Protein AF-A0A9X1Z3L8-F1 (afdb_monomer_lite)

Radius of gyration: 17.16 Å; chains: 1; bounding box: 25×33×50 Å

Organism: NCBI:txid640633

Sequence (88 aa):
MNLEIIPNLRDKGWQCHSFTDPVKEGEYITVKASKGDREIKISLLYTCATGNDIYKELDKSCDFILYQGAYYTPRELCVWRDGKCPPT

Structure (mmCIF, N/CA/C/O backbone):
data_AF-A0A9X1Z3L8-F1
#
_entry.id   AF-A0A9X1Z3L8-F1
#
loop_
_atom_site.group_PDB
_atom_site.id
_atom_site.type_symbol
_atom_site.label_atom_id
_atom_site.label_alt_id
_atom_site.label_comp_id
_atom_site.label_asym_id
_atom_site.label_entity_id
_atom_site.label_seq_id
_atom_site.pdbx_PDB_ins_code
_atom_site.Cartn_x
_atom_site.Cartn_y
_atom_site.Cartn_z
_atom_site.occupancy
_atom_site.B_iso_or_equiv
_atom_site.auth_seq_id
_atom_site.auth_comp_id
_atom_site.auth_asym_id
_atom_site.auth_atom_id
_atom_site.pdbx_PDB_model_num
ATOM 1 N N . MET A 1 1 ? 8.523 8.560 -0.660 1.00 44.53 1 MET A N 1
ATOM 2 C CA . MET A 1 1 ? 7.842 8.683 0.648 1.00 44.53 1 MET A CA 1
ATOM 3 C C . MET A 1 1 ? 6.478 9.292 0.376 1.00 44.53 1 MET A C 1
ATOM 5 O O . MET A 1 1 ? 6.429 10.388 -0.163 1.00 44.53 1 MET A O 1
ATOM 9 N N . ASN A 1 2 ? 5.393 8.551 0.606 1.00 57.88 2 ASN A N 1
ATOM 10 C CA . ASN A 1 2 ? 4.048 9.031 0.303 1.00 57.88 2 ASN A CA 1
ATOM 11 C C . ASN A 1 2 ? 3.627 10.115 1.313 1.00 57.88 2 ASN A C 1
ATOM 13 O O . ASN A 1 2 ? 3.417 9.810 2.485 1.00 57.88 2 ASN A O 1
ATOM 17 N N . LEU A 1 3 ? 3.540 11.368 0.861 1.00 62.66 3 LEU A N 1
ATOM 18 C CA . LEU A 1 3 ? 3.318 12.527 1.734 1.00 62.66 3 LEU A CA 1
ATOM 19 C C . LEU A 1 3 ? 1.839 12.841 1.994 1.00 62.66 3 LEU A C 1
ATOM 21 O O . LEU A 1 3 ? 1.557 13.665 2.854 1.00 62.66 3 LEU A O 1
ATOM 25 N N . GL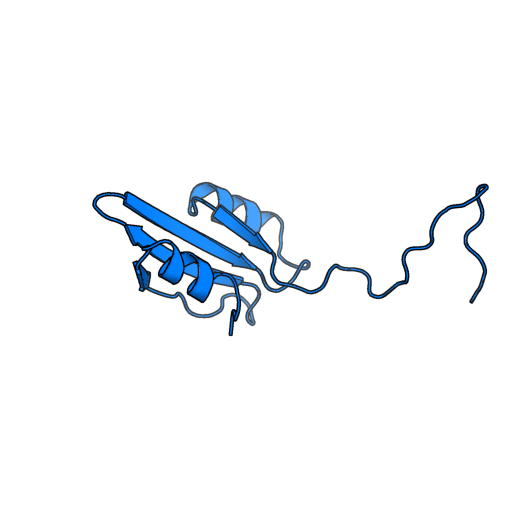U A 1 4 ? 0.899 12.188 1.307 1.00 74.25 4 GLU A N 1
ATOM 26 C CA . GLU A 1 4 ? -0.522 12.563 1.393 1.00 74.25 4 GLU A CA 1
ATOM 27 C C . GLU A 1 4 ? -1.435 11.443 1.896 1.00 74.25 4 GLU A C 1
ATOM 29 O O . GLU A 1 4 ? -2.293 11.692 2.736 1.00 74.25 4 GLU A O 1
ATOM 34 N N . ILE A 1 5 ? -1.269 10.194 1.452 1.00 81.50 5 ILE A N 1
ATOM 35 C CA . ILE A 1 5 ? -2.198 9.107 1.809 1.00 81.50 5 ILE A CA 1
ATOM 36 C C . ILE A 1 5 ? -1.967 8.640 3.245 1.00 81.50 5 ILE A C 1
ATOM 38 O O . ILE A 1 5 ? -2.924 8.527 4.009 1.00 81.50 5 ILE A O 1
ATOM 42 N N . ILE A 1 6 ? -0.713 8.405 3.643 1.00 83.00 6 ILE A N 1
ATOM 43 C CA . ILE A 1 6 ? -0.402 7.942 5.005 1.00 83.00 6 ILE A CA 1
ATOM 44 C C . ILE A 1 6 ? -0.808 8.977 6.069 1.00 83.00 6 ILE A C 1
ATOM 46 O O . ILE A 1 6 ? -1.458 8.579 7.042 1.00 83.00 6 ILE A O 1
ATOM 50 N N . PRO A 1 7 ? -0.514 10.285 5.911 1.00 86.75 7 PRO A N 1
ATOM 51 C CA . PRO A 1 7 ? -1.013 11.295 6.843 1.00 86.75 7 PRO A CA 1
ATOM 52 C C . PRO A 1 7 ? -2.541 11.380 6.867 1.00 86.75 7 PRO A C 1
ATOM 54 O O . PRO A 1 7 ? -3.117 11.337 7.948 1.00 86.75 7 PRO A O 1
ATOM 57 N N . ASN A 1 8 ? -3.215 11.370 5.710 1.00 86.12 8 ASN A N 1
ATOM 58 C CA . ASN A 1 8 ? -4.682 11.412 5.668 1.00 86.12 8 ASN A CA 1
ATOM 59 C C . ASN A 1 8 ? -5.335 10.205 6.358 1.00 86.12 8 ASN A C 1
ATOM 61 O O . ASN A 1 8 ? -6.336 10.356 7.060 1.00 86.12 8 ASN A O 1
ATOM 65 N N . LEU A 1 9 ? -4.777 9.002 6.188 1.00 86.50 9 LEU A N 1
ATOM 66 C CA . LEU A 1 9 ? -5.235 7.813 6.908 1.00 86.50 9 LEU A CA 1
ATOM 67 C C . LEU A 1 9 ? -5.106 8.023 8.420 1.00 86.50 9 LEU A C 1
ATOM 69 O O . LEU A 1 9 ? -6.078 7.818 9.154 1.00 86.50 9 LEU A O 1
ATOM 73 N N . ARG A 1 10 ? -3.943 8.504 8.870 1.00 87.38 10 ARG A N 1
ATOM 74 C CA . ARG A 1 10 ? -3.680 8.798 10.282 1.00 87.38 10 ARG A CA 1
ATOM 75 C C . ARG A 1 10 ? -4.640 9.848 10.845 1.00 87.38 10 ARG A C 1
ATOM 77 O O . ARG A 1 10 ? -5.227 9.607 11.897 1.00 87.38 10 ARG A O 1
ATOM 84 N N . ASP A 1 11 ? -4.880 10.939 10.125 1.00 90.50 11 ASP A N 1
ATOM 85 C CA . ASP A 1 11 ? -5.791 12.019 10.532 1.00 90.50 11 ASP A CA 1
ATOM 86 C C . ASP A 1 11 ? -7.250 11.552 10.621 1.00 90.50 11 ASP A C 1
ATOM 88 O O . ASP A 1 11 ? -8.039 12.053 11.424 1.00 90.50 11 ASP A O 1
ATOM 92 N N . LYS A 1 12 ? -7.627 10.540 9.832 1.00 90.38 12 LYS A N 1
ATOM 93 C CA . LYS A 1 12 ? -8.939 9.880 9.914 1.00 90.38 12 LYS A CA 1
ATOM 94 C C . LYS A 1 12 ? -8.989 8.751 10.950 1.00 90.38 12 LYS A C 1
ATOM 96 O O . LYS A 1 12 ? -10.003 8.045 11.033 1.00 90.38 12 LYS A O 1
ATOM 101 N N . GLY A 1 13 ? -7.946 8.596 11.765 1.00 90.38 13 GLY A N 1
ATOM 102 C CA . GLY A 1 13 ? -7.875 7.642 12.870 1.00 90.38 13 GLY A CA 1
ATOM 103 C C . GLY A 1 13 ? -7.502 6.220 12.455 1.00 90.38 13 GLY A C 1
ATOM 104 O O . GLY A 1 13 ? -7.803 5.288 13.197 1.00 90.38 13 GLY A O 1
ATOM 105 N N . TRP A 1 14 ? -6.902 6.034 11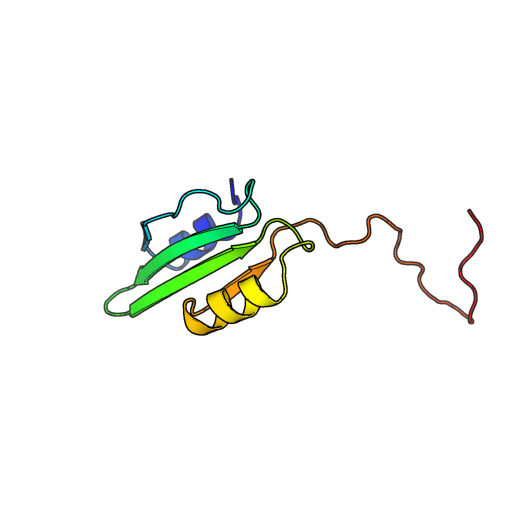.278 1.00 92.44 14 TRP A N 1
ATOM 106 C CA . TRP A 1 14 ? -6.314 4.757 10.881 1.00 92.44 14 TRP A CA 1
ATOM 107 C C . TRP A 1 14 ? -4.863 4.668 11.344 1.00 92.44 14 TRP A C 1
ATOM 109 O O . TRP A 1 14 ? -4.053 5.564 11.108 1.00 92.44 14 TRP A O 1
ATOM 119 N N . GLN A 1 15 ? -4.506 3.551 11.960 1.00 90.75 15 GLN A N 1
ATOM 120 C CA . GLN A 1 15 ? -3.136 3.256 12.347 1.00 90.75 15 GLN A CA 1
ATOM 121 C C . GLN A 1 15 ? -2.473 2.467 11.227 1.00 90.75 15 GLN A C 1
ATOM 123 O O . GLN A 1 15 ? -2.765 1.294 11.038 1.00 90.75 15 GLN A O 1
ATOM 128 N N . CYS A 1 16 ? -1.597 3.117 10.462 1.00 89.31 16 CYS A N 1
ATOM 129 C CA . CYS A 1 16 ? -0.813 2.437 9.434 1.00 89.31 16 CYS A CA 1
ATOM 130 C C . CYS A 1 16 ? 0.306 1.616 10.092 1.00 89.31 16 CYS A C 1
ATOM 132 O O . CYS A 1 16 ? 1.111 2.164 10.847 1.00 89.31 16 CYS A O 1
ATOM 134 N N . HIS A 1 17 ? 0.376 0.328 9.778 1.00 85.12 17 HIS A N 1
ATOM 135 C CA . HIS A 1 17 ? 1.393 -0.609 10.244 1.00 85.12 17 HIS A CA 1
ATOM 136 C C . HIS A 1 17 ? 1.786 -1.567 9.114 1.00 85.12 17 HIS A C 1
ATOM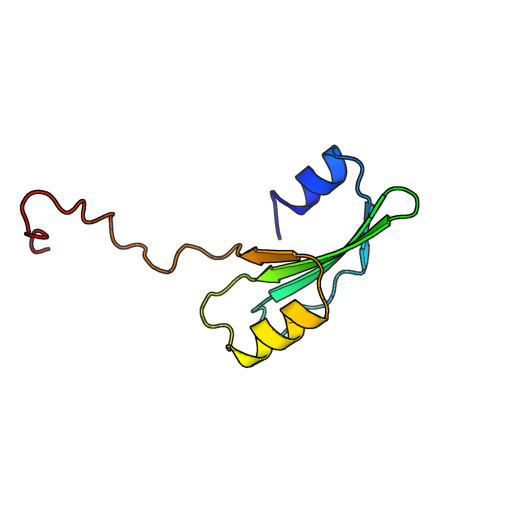 138 O O . HIS A 1 17 ? 1.087 -1.692 8.116 1.00 85.12 17 HIS A O 1
ATOM 144 N N . SER A 1 18 ? 2.915 -2.261 9.267 1.00 83.56 18 SER A N 1
ATOM 145 C CA . SER A 1 18 ? 3.368 -3.283 8.310 1.00 83.56 18 SER A CA 1
ATOM 146 C C . SER A 1 18 ? 3.480 -2.759 6.869 1.00 83.56 18 SER A C 1
ATOM 148 O O . SER A 1 18 ? 2.604 -2.964 6.029 1.00 83.56 18 SER A O 1
ATOM 150 N N . PHE A 1 19 ? 4.594 -2.089 6.594 1.00 87.12 19 PHE A N 1
ATOM 151 C CA . PHE A 1 19 ? 4.967 -1.631 5.259 1.00 87.12 19 PHE A CA 1
ATOM 152 C C . PHE A 1 19 ? 5.802 -2.722 4.595 1.00 87.12 19 PHE A C 1
ATOM 154 O O . PHE A 1 19 ? 6.755 -3.206 5.205 1.00 87.12 19 PHE A O 1
ATOM 161 N N . THR A 1 20 ? 5.450 -3.127 3.377 1.00 83.62 20 THR A N 1
ATOM 162 C CA . THR A 1 20 ? 6.319 -4.024 2.607 1.00 83.62 20 THR A CA 1
ATOM 163 C C . THR A 1 20 ? 7.439 -3.243 1.949 1.00 83.62 20 THR A C 1
ATOM 165 O O . THR A 1 20 ? 7.249 -2.088 1.555 1.00 83.62 20 THR A O 1
ATOM 168 N N . ASP A 1 21 ? 8.576 -3.909 1.770 1.00 78.94 21 ASP A N 1
ATOM 169 C CA . ASP A 1 21 ? 9.647 -3.381 0.941 1.00 78.94 21 ASP A CA 1
ATOM 170 C C . ASP A 1 21 ? 9.147 -3.098 -0.486 1.00 78.94 21 ASP A C 1
ATOM 172 O O . ASP A 1 21 ? 8.192 -3.737 -0.954 1.00 78.94 21 ASP A O 1
ATOM 176 N N . PRO A 1 22 ? 9.769 -2.133 -1.182 1.00 75.44 22 PRO A N 1
ATOM 177 C CA . PRO A 1 22 ? 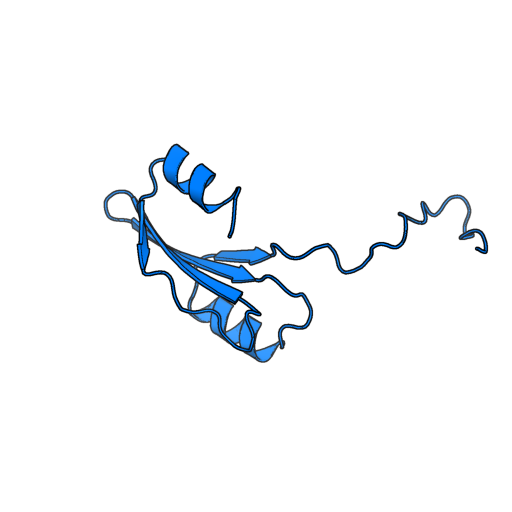9.446 -1.850 -2.569 1.00 75.44 22 P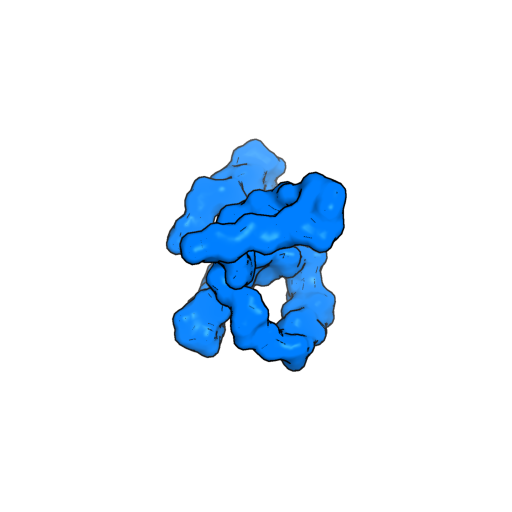RO A CA 1
ATOM 178 C C . PRO A 1 22 ? 9.668 -3.092 -3.440 1.00 75.44 22 PRO A C 1
ATOM 180 O O . PRO A 1 22 ? 10.751 -3.678 -3.453 1.00 75.44 22 PRO A O 1
ATOM 183 N N . VAL A 1 23 ? 8.635 -3.496 -4.177 1.00 75.25 23 VAL A N 1
ATOM 184 C CA . VAL A 1 23 ? 8.678 -4.668 -5.066 1.00 75.25 23 VAL A CA 1
ATOM 185 C C . VAL A 1 23 ? 9.085 -4.227 -6.474 1.00 75.25 23 VAL A C 1
ATOM 187 O O . VAL A 1 23 ? 8.683 -3.148 -6.900 1.00 75.25 23 VAL A O 1
ATOM 190 N N . LYS A 1 24 ? 9.876 -5.054 -7.184 1.00 64.88 24 LYS A N 1
ATOM 191 C CA . LYS A 1 24 ? 10.326 -4.837 -8.580 1.00 64.88 24 LYS A CA 1
ATOM 192 C C . LYS A 1 24 ? 10.815 -3.398 -8.825 1.00 64.88 24 LYS A C 1
ATOM 194 O O . LYS A 1 24 ? 10.115 -2.593 -9.412 1.00 64.88 24 LYS A O 1
ATOM 199 N N . GLU A 1 25 ? 11.988 -3.048 -8.298 1.00 67.94 25 GLU A N 1
ATOM 200 C CA . GLU A 1 25 ? 12.596 -1.703 -8.445 1.00 67.94 25 GLU A CA 1
ATOM 201 C C . GLU A 1 25 ? 11.766 -0.527 -7.882 1.00 67.94 25 GLU A C 1
ATOM 203 O O . GLU A 1 25 ? 12.064 0.636 -8.140 1.00 67.94 25 GLU A O 1
ATOM 208 N N . GLY A 1 26 ? 10.752 -0.809 -7.059 1.00 67.88 26 GLY A N 1
ATOM 209 C CA . GLY A 1 26 ? 9.900 0.212 -6.453 1.00 67.88 26 GLY A CA 1
ATOM 210 C C . GLY A 1 26 ? 8.623 0.518 -7.225 1.00 67.88 26 GLY A C 1
ATOM 211 O O . GLY A 1 26 ? 8.058 1.598 -7.058 1.00 67.88 26 GLY A O 1
ATOM 212 N N . GLU A 1 27 ? 8.131 -0.441 -8.014 1.00 78.44 27 GLU A N 1
ATOM 213 C CA . GLU A 1 27 ? 6.840 -0.343 -8.696 1.00 78.44 27 GLU A CA 1
ATOM 214 C C . GLU A 1 27 ? 5.690 -0.039 -7.727 1.00 78.44 27 GLU A C 1
ATOM 216 O O . GLU A 1 27 ? 4.825 0.787 -8.028 1.00 78.44 27 GLU A O 1
ATOM 221 N N . TYR A 1 28 ? 5.685 -0.681 -6.555 1.00 83.62 28 TYR A N 1
ATOM 222 C CA . TYR A 1 28 ? 4.698 -0.435 -5.508 1.00 83.62 28 TYR A CA 1
ATOM 223 C C . TYR A 1 28 ? 5.191 -0.839 -4.115 1.00 83.62 28 TYR A C 1
ATOM 225 O O . TYR A 1 28 ? 6.131 -1.623 -3.960 1.00 83.62 28 TYR A O 1
ATOM 233 N N . ILE A 1 29 ? 4.505 -0.319 -3.095 1.00 87.88 29 ILE A N 1
ATOM 234 C CA . ILE A 1 29 ? 4.543 -0.837 -1.720 1.00 87.88 29 ILE A CA 1
ATOM 235 C C . ILE A 1 29 ? 3.133 -1.219 -1.285 1.00 87.88 29 ILE A C 1
ATOM 237 O O . ILE A 1 29 ? 2.155 -0.697 -1.814 1.00 87.88 29 ILE A O 1
ATOM 241 N N . THR A 1 30 ? 3.011 -2.077 -0.278 1.00 89.69 30 THR A N 1
ATOM 242 C CA . THR A 1 30 ? 1.734 -2.319 0.396 1.00 89.69 30 THR A CA 1
ATOM 243 C C . THR A 1 30 ? 1.814 -1.894 1.852 1.00 89.69 30 THR A C 1
ATOM 245 O O . THR A 1 30 ? 2.864 -1.987 2.491 1.00 89.69 30 THR A O 1
ATOM 248 N N . VAL A 1 31 ? 0.697 -1.391 2.359 1.00 91.25 31 VAL A N 1
ATOM 249 C CA . VAL A 1 31 ? 0.546 -0.885 3.721 1.00 91.25 31 VAL A CA 1
ATOM 250 C C . VAL A 1 31 ? -0.704 -1.495 4.313 1.00 91.25 31 VAL A C 1
ATOM 252 O O . VAL A 1 31 ? -1.755 -1.490 3.673 1.00 91.25 31 VAL A O 1
ATOM 255 N N . LYS A 1 32 ? -0.607 -1.996 5.542 1.00 92.75 32 LYS A N 1
ATOM 256 C CA . LYS A 1 32 ? -1.792 -2.329 6.325 1.00 92.75 32 LYS A CA 1
ATOM 257 C C . LYS A 1 32 ? -2.182 -1.148 7.199 1.00 92.75 32 LYS A C 1
ATOM 259 O O . LYS A 1 32 ? -1.333 -0.403 7.684 1.00 92.75 32 LYS A O 1
ATOM 264 N N . ALA A 1 33 ? -3.471 -0.947 7.393 1.00 93.12 33 ALA A N 1
ATOM 265 C CA . ALA A 1 33 ? -3.966 0.050 8.317 1.00 93.12 33 ALA A CA 1
ATOM 266 C C . ALA A 1 33 ? -5.136 -0.506 9.116 1.00 93.12 33 ALA A C 1
ATOM 268 O O . ALA A 1 33 ? -6.015 -1.158 8.560 1.00 93.12 33 ALA A O 1
ATOM 269 N N . SER A 1 34 ? -5.166 -0.223 10.413 1.00 94.44 34 SER A N 1
ATOM 270 C CA . SER A 1 34 ? -6.214 -0.700 11.312 1.00 94.44 34 SER A CA 1
ATOM 271 C C . SER A 1 34 ? -6.968 0.443 11.983 1.00 94.44 34 SER A C 1
ATOM 273 O O . SER A 1 34 ? -6.428 1.525 12.227 1.00 94.44 34 SER A O 1
ATOM 275 N N . LYS A 1 35 ? -8.254 0.218 12.255 1.00 94.12 35 LYS A N 1
ATOM 276 C CA . LYS A 1 35 ? -9.126 1.139 12.988 1.00 94.12 35 LYS A CA 1
ATOM 277 C C . LYS A 1 35 ? -10.208 0.349 13.724 1.00 94.12 35 LYS A C 1
ATOM 279 O O . LYS A 1 35 ? -11.173 -0.110 13.111 1.00 94.12 35 LYS A O 1
ATOM 284 N N . GLY A 1 36 ? -10.057 0.217 15.043 1.00 90.81 36 GLY A N 1
ATOM 285 C CA . GLY A 1 36 ? -10.879 -0.705 15.835 1.00 90.81 36 GLY A CA 1
ATOM 286 C C . GLY A 1 36 ? -10.661 -2.141 15.355 1.00 90.81 36 GLY A C 1
ATOM 287 O O . GLY A 1 36 ? -9.521 -2.538 15.141 1.00 90.81 36 GLY A O 1
ATOM 288 N N . ASP A 1 37 ? -11.746 -2.867 15.093 1.00 91.50 37 ASP A N 1
ATOM 289 C CA . ASP A 1 37 ? -11.699 -4.263 14.623 1.00 91.50 37 ASP A CA 1
ATOM 290 C C . ASP A 1 37 ? -11.539 -4.404 13.098 1.00 91.50 37 ASP A C 1
ATOM 292 O O . ASP A 1 37 ? -11.660 -5.497 12.547 1.00 91.50 37 ASP A O 1
ATOM 296 N N . ARG A 1 38 ? -11.320 -3.294 12.383 1.00 92.31 38 ARG A N 1
ATOM 297 C CA . ARG A 1 38 ? -11.133 -3.296 10.927 1.00 92.31 38 ARG A CA 1
ATOM 298 C C . ARG A 1 38 ? -9.657 -3.188 10.588 1.00 92.31 38 ARG A C 1
ATOM 300 O O . ARG A 1 38 ? -8.991 -2.272 11.063 1.00 92.31 38 ARG A O 1
ATOM 307 N N . GLU A 1 39 ? -9.190 -4.061 9.706 1.00 93.88 39 GLU A N 1
ATOM 308 C CA . GLU A 1 39 ? -7.899 -3.962 9.024 1.00 93.88 39 GLU A CA 1
ATOM 309 C C . GLU A 1 39 ? -8.163 -3.805 7.524 1.00 93.88 39 GLU A C 1
ATOM 311 O O . GLU A 1 39 ? -9.050 -4.459 6.981 1.00 93.88 39 GLU A O 1
ATOM 316 N N . ILE A 1 40 ? -7.415 -2.917 6.874 1.00 93.38 40 ILE A N 1
ATOM 317 C CA . ILE A 1 40 ? -7.392 -2.758 5.421 1.00 93.38 40 ILE A CA 1
ATOM 318 C C . ILE A 1 40 ? -5.958 -2.887 4.927 1.00 93.38 40 ILE A C 1
ATOM 320 O O . ILE A 1 40 ? -5.014 -2.455 5.594 1.00 93.38 40 ILE A O 1
ATOM 324 N N . LYS A 1 41 ? -5.787 -3.437 3.733 1.00 93.62 41 LYS A N 1
ATOM 325 C CA . LYS A 1 41 ? -4.518 -3.507 3.023 1.00 93.62 41 LYS A CA 1
ATOM 326 C C . LYS A 1 41 ? -4.597 -2.665 1.759 1.00 93.62 41 LYS A C 1
ATOM 328 O O . LYS A 1 41 ? -5.486 -2.824 0.928 1.00 93.62 41 LYS A O 1
ATOM 333 N N . ILE A 1 42 ? -3.640 -1.764 1.617 1.00 91.50 42 ILE A N 1
ATOM 334 C CA . ILE A 1 42 ? -3.605 -0.761 0.563 1.00 91.50 42 ILE A CA 1
ATOM 335 C C . ILE A 1 42 ? -2.323 -0.966 -0.234 1.00 91.50 42 ILE A C 1
ATOM 337 O O . ILE A 1 42 ? -1.232 -0.942 0.336 1.00 91.50 42 ILE A O 1
ATOM 341 N N . SER A 1 43 ? -2.442 -1.139 -1.547 1.00 89.81 43 SER A N 1
ATOM 342 C CA . SER A 1 43 ? -1.304 -1.076 -2.461 1.00 89.81 43 SER A CA 1
ATOM 343 C C . SER A 1 43 ? -1.119 0.347 -2.977 1.00 89.81 43 SER A C 1
ATOM 345 O O . SER A 1 43 ? -2.080 0.982 -3.407 1.00 89.81 43 SER A O 1
ATOM 347 N N . LEU A 1 44 ? 0.111 0.850 -2.927 1.00 87.75 44 LEU A N 1
ATOM 348 C CA . LEU A 1 44 ? 0.513 2.170 -3.400 1.00 87.75 44 LEU A CA 1
ATOM 349 C C . LEU A 1 44 ? 1.472 1.995 -4.580 1.00 87.75 44 LEU A C 1
ATOM 351 O O . LEU A 1 44 ? 2.645 1.684 -4.373 1.00 87.75 44 LEU A O 1
ATOM 355 N N . LEU A 1 45 ? 0.968 2.174 -5.802 1.00 86.38 45 LEU A N 1
ATOM 356 C CA . LEU A 1 45 ? 1.738 2.047 -7.040 1.00 86.38 45 LEU A CA 1
ATOM 357 C C . LEU A 1 45 ? 2.386 3.379 -7.404 1.00 86.38 45 LEU A C 1
ATOM 359 O O . LEU A 1 45 ? 1.722 4.412 -7.400 1.00 86.38 45 LEU A O 1
ATOM 363 N N . TYR A 1 46 ? 3.655 3.350 -7.795 1.00 79.56 46 TYR A N 1
ATOM 364 C CA . TYR A 1 46 ? 4.423 4.536 -8.182 1.00 79.56 46 TYR A CA 1
ATOM 365 C C . TYR A 1 46 ? 4.701 4.617 -9.689 1.00 79.56 46 TYR A C 1
ATOM 367 O O . TYR A 1 46 ? 5.156 5.653 -10.169 1.00 79.56 46 TYR A O 1
ATOM 375 N N . THR A 1 47 ? 4.391 3.566 -10.454 1.00 74.75 47 THR A N 1
ATOM 376 C CA . THR A 1 47 ? 4.568 3.525 -11.913 1.00 74.75 47 THR A CA 1
ATOM 377 C C . THR A 1 47 ? 3.376 2.891 -12.616 1.00 74.75 47 THR A C 1
ATOM 379 O O . THR A 1 47 ? 2.688 2.038 -12.065 1.00 74.75 47 THR A O 1
ATOM 382 N N . CYS A 1 48 ? 3.085 3.370 -13.829 1.00 67.12 48 CYS A N 1
ATOM 383 C CA . CYS A 1 48 ? 2.034 2.834 -14.702 1.00 67.12 48 CYS A CA 1
ATOM 384 C C . CYS A 1 48 ? 2.543 1.699 -15.602 1.00 67.12 48 CYS A C 1
ATOM 386 O O . CYS A 1 48 ? 1.746 1.058 -16.279 1.00 67.12 48 CYS A O 1
ATOM 388 N N . ALA A 1 49 ? 3.854 1.429 -15.587 1.00 66.75 49 ALA A N 1
ATOM 389 C CA . ALA A 1 49 ? 4.467 0.296 -16.278 1.00 66.75 49 ALA A CA 1
ATOM 390 C C . ALA A 1 49 ? 4.337 -1.027 -15.495 1.00 66.75 49 ALA A C 1
ATOM 392 O O . ALA A 1 49 ? 4.997 -2.009 -15.824 1.00 66.75 49 ALA A O 1
ATOM 393 N N . THR A 1 50 ? 3.499 -1.060 -14.458 1.00 73.31 50 THR A N 1
ATOM 394 C CA . THR A 1 50 ? 3.196 -2.271 -13.694 1.00 73.31 50 THR A CA 1
ATOM 395 C C . THR A 1 50 ? 2.422 -3.262 -14.564 1.00 73.31 50 THR A C 1
ATOM 397 O O . THR A 1 50 ? 1.424 -2.920 -15.201 1.00 73.31 50 THR A O 1
ATOM 400 N N . GLY A 1 51 ? 2.886 -4.511 -14.598 1.00 78.25 51 GLY A N 1
ATOM 401 C CA . GLY A 1 51 ? 2.269 -5.578 -15.385 1.00 78.25 51 GLY A CA 1
ATOM 402 C C . GLY A 1 51 ? 0.834 -5.904 -14.947 1.00 78.25 51 GLY A C 1
ATOM 403 O O . GLY A 1 51 ? 0.476 -5.816 -13.772 1.00 78.25 51 GLY A O 1
ATOM 404 N N . ASN A 1 52 ? -0.009 -6.318 -15.898 1.00 82.06 52 ASN A N 1
ATOM 405 C CA . ASN A 1 52 ? -1.405 -6.704 -15.637 1.00 82.06 52 ASN A CA 1
ATOM 406 C C . ASN A 1 52 ? -1.527 -7.902 -14.6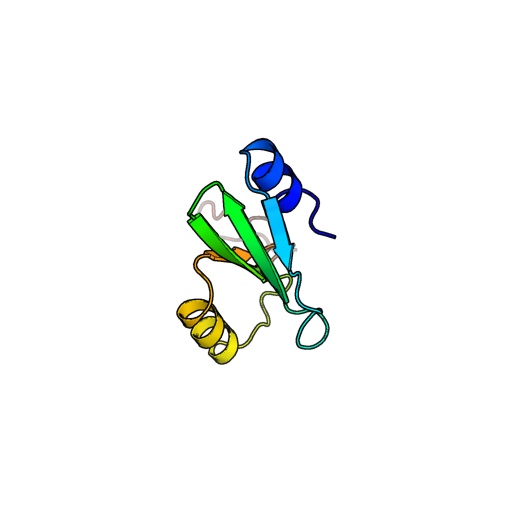71 1.00 82.06 52 ASN A C 1
ATOM 408 O O . ASN A 1 52 ? -2.522 -8.051 -13.966 1.00 82.06 52 ASN A O 1
ATOM 412 N N . ASP A 1 53 ? -0.520 -8.771 -14.646 1.00 83.88 53 ASP A N 1
ATOM 413 C CA . ASP A 1 53 ? -0.380 -9.856 -13.675 1.00 83.88 53 ASP A CA 1
ATOM 414 C C . ASP A 1 53 ? -0.312 -9.320 -12.240 1.00 83.88 53 ASP A C 1
ATOM 416 O O . ASP A 1 53 ? -1.038 -9.799 -11.373 1.00 83.88 53 ASP A O 1
ATOM 420 N N . ILE A 1 54 ? 0.477 -8.271 -12.010 1.00 84.06 54 ILE A N 1
ATOM 421 C CA . ILE A 1 54 ? 0.637 -7.653 -10.691 1.00 84.06 54 ILE A CA 1
ATOM 422 C C . ILE A 1 54 ? -0.681 -7.027 -10.237 1.00 84.06 54 ILE A C 1
ATOM 424 O O . ILE A 1 54 ? -1.083 -7.229 -9.095 1.00 84.06 54 ILE A O 1
ATOM 428 N N . TYR A 1 55 ? -1.395 -6.330 -11.125 1.00 82.62 55 TYR A N 1
ATOM 429 C CA . TYR A 1 55 ? -2.713 -5.779 -10.796 1.00 82.62 55 TYR A CA 1
ATOM 430 C C . TYR A 1 55 ? -3.693 -6.854 -10.331 1.00 82.62 55 TYR A C 1
ATOM 432 O O . TYR A 1 55 ? -4.351 -6.669 -9.313 1.00 82.62 55 TYR A O 1
ATOM 440 N N . LYS A 1 56 ? -3.754 -7.995 -11.027 1.00 87.06 56 LYS A N 1
ATOM 441 C CA . LYS A 1 56 ? -4.628 -9.115 -10.642 1.00 87.06 56 LYS A CA 1
ATOM 442 C C . LYS A 1 56 ? -4.256 -9.712 -9.288 1.00 87.06 56 LYS A C 1
ATOM 444 O O . LYS A 1 56 ? -5.138 -10.129 -8.547 1.00 87.06 56 LYS A O 1
ATOM 449 N N . GLU A 1 57 ? -2.971 -9.774 -8.961 1.00 86.69 57 GLU A N 1
ATOM 450 C CA . GLU A 1 57 ? -2.522 -10.265 -7.655 1.00 86.69 57 GLU A CA 1
ATOM 451 C C . GLU A 1 57 ? -2.781 -9.252 -6.533 1.00 86.69 57 GLU A C 1
ATOM 453 O O . GLU A 1 57 ? -3.156 -9.627 -5.418 1.00 86.69 57 GLU A O 1
ATOM 458 N N . LEU A 1 58 ? -2.643 -7.958 -6.819 1.00 87.88 58 LEU A N 1
ATOM 459 C CA . LEU A 1 58 ? -2.999 -6.905 -5.874 1.00 87.88 58 LEU A CA 1
ATOM 460 C C . LEU A 1 58 ? -4.508 -6.860 -5.628 1.00 87.88 58 LEU A C 1
ATOM 462 O O . LEU A 1 58 ? -4.904 -6.752 -4.476 1.00 87.88 58 LEU A O 1
ATOM 466 N N . ASP A 1 59 ? -5.330 -7.030 -6.662 1.00 87.94 59 ASP A N 1
ATOM 467 C CA . ASP A 1 59 ? -6.798 -7.029 -6.576 1.00 87.94 59 ASP A CA 1
ATOM 468 C C . ASP A 1 59 ? -7.331 -8.172 -5.699 1.00 87.94 59 ASP A C 1
ATOM 470 O O . ASP A 1 59 ? -8.258 -7.997 -4.917 1.00 87.94 59 ASP A O 1
ATOM 474 N N . LYS A 1 60 ? -6.675 -9.337 -5.739 1.00 90.19 60 LYS A N 1
ATOM 475 C CA . LYS A 1 60 ? -7.012 -10.467 -4.859 1.00 90.19 60 LYS A CA 1
ATOM 476 C C . LYS A 1 60 ? -6.589 -10.264 -3.407 1.00 90.19 60 LYS A C 1
ATOM 478 O O . LYS A 1 60 ? -7.117 -10.938 -2.526 1.00 90.19 60 LYS A O 1
ATOM 483 N N . SER A 1 61 ? -5.558 -9.455 -3.163 1.00 87.38 61 SER A N 1
ATOM 484 C CA . SER A 1 61 ? -4.843 -9.445 -1.881 1.00 87.38 61 SER A CA 1
ATOM 485 C C . SER A 1 61 ? -4.943 -8.137 -1.106 1.00 87.38 61 SER A C 1
ATOM 487 O O . SER A 1 61 ? -4.590 -8.138 0.074 1.00 87.38 61 SER A O 1
ATOM 489 N N . CYS A 1 62 ? -5.365 -7.047 -1.746 1.00 90.62 62 CYS A N 1
ATOM 490 C CA . CYS A 1 62 ? -5.496 -5.711 -1.177 1.00 90.62 62 CYS A CA 1
ATOM 491 C C . CYS A 1 62 ? -6.939 -5.224 -1.310 1.00 90.62 62 CYS A C 1
ATOM 493 O O . CYS A 1 62 ? -7.570 -5.416 -2.341 1.00 90.62 62 CYS A O 1
ATOM 495 N N . ASP A 1 63 ? -7.423 -4.522 -0.292 1.00 92.12 63 ASP A N 1
ATOM 496 C CA . ASP A 1 63 ? -8.741 -3.885 -0.310 1.00 92.12 63 ASP A CA 1
ATOM 497 C C . ASP A 1 63 ? -8.765 -2.661 -1.234 1.00 92.12 63 ASP A C 1
ATOM 499 O O . ASP A 1 63 ? -9.795 -2.325 -1.815 1.00 92.12 63 ASP A O 1
ATOM 503 N N . PHE A 1 64 ? -7.622 -1.978 -1.365 1.00 89.62 64 PHE A N 1
ATOM 504 C CA . PHE A 1 64 ? -7.486 -0.784 -2.192 1.00 89.62 64 PHE A CA 1
ATOM 505 C C . PHE A 1 64 ? -6.181 -0.788 -2.979 1.00 89.62 64 PHE A C 1
ATOM 507 O O . PHE A 1 64 ? -5.121 -1.159 -2.470 1.00 89.62 64 PHE A O 1
ATOM 514 N N . ILE A 1 65 ? -6.253 -0.287 -4.209 1.00 88.31 65 ILE A N 1
ATOM 515 C CA . ILE A 1 65 ? -5.108 -0.067 -5.090 1.00 88.31 65 ILE A CA 1
ATOM 516 C C . ILE A 1 65 ? -5.090 1.417 -5.453 1.00 88.31 65 ILE A C 1
ATOM 518 O O . ILE A 1 65 ? -6.017 1.917 -6.087 1.00 88.31 65 ILE A O 1
ATOM 522 N N . LEU A 1 66 ? -4.049 2.132 -5.032 1.00 86.00 66 LEU A N 1
ATOM 523 C CA . LEU A 1 66 ? -3.905 3.570 -5.233 1.00 86.00 66 LEU A CA 1
ATOM 524 C C . LEU A 1 66 ? -2.690 3.862 -6.103 1.00 86.00 66 LEU A C 1
ATOM 526 O O . LEU A 1 66 ? -1.573 3.447 -5.800 1.00 86.00 66 LEU A O 1
ATOM 530 N N . TYR A 1 67 ? -2.913 4.629 -7.162 1.00 82.38 67 TYR A N 1
ATOM 531 C CA . TYR A 1 67 ? -1.856 5.106 -8.037 1.00 82.38 67 TYR A CA 1
ATOM 532 C C . TYR A 1 67 ? -1.316 6.453 -7.548 1.00 82.38 67 TYR A C 1
ATOM 534 O O . TYR A 1 67 ? -2.082 7.386 -7.317 1.00 82.38 67 TYR A O 1
ATOM 542 N N . GLN A 1 68 ? 0.001 6.543 -7.387 1.00 76.38 68 GLN A N 1
ATOM 543 C CA . GLN A 1 68 ? 0.731 7.717 -6.896 1.00 76.38 68 GLN A CA 1
ATOM 544 C C . GLN A 1 68 ? 1.806 8.209 -7.866 1.00 76.38 68 GLN A C 1
ATOM 546 O O . GLN A 1 68 ? 2.534 9.150 -7.550 1.00 76.38 68 GLN A O 1
ATOM 551 N N . GLY A 1 69 ? 1.945 7.559 -9.022 1.00 67.25 69 GLY A N 1
ATOM 552 C CA . GLY A 1 69 ? 2.833 8.032 -10.074 1.00 67.25 69 GLY A CA 1
ATOM 553 C C . GLY A 1 69 ? 2.314 9.321 -10.708 1.00 67.25 69 GLY A C 1
ATOM 554 O O . GLY A 1 69 ? 1.128 9.651 -10.623 1.00 67.25 69 GLY A O 1
ATOM 555 N N . ALA A 1 70 ? 3.202 10.046 -11.387 1.00 60.56 70 ALA A N 1
ATOM 556 C CA . ALA A 1 70 ? 2.767 11.084 -12.311 1.00 60.56 70 ALA A CA 1
ATOM 557 C C . ALA A 1 70 ? 1.868 10.446 -13.381 1.00 60.56 70 ALA A C 1
ATOM 559 O O . ALA A 1 70 ? 2.149 9.342 -13.850 1.00 60.56 70 ALA A O 1
ATOM 560 N N . TYR A 1 71 ? 0.797 11.135 -13.781 1.00 54.72 71 TYR A N 1
ATOM 561 C CA . TYR A 1 71 ? 0.014 10.713 -14.940 1.00 54.72 71 TYR A CA 1
ATOM 562 C C . TYR A 1 71 ? 0.958 10.451 -16.122 1.00 54.72 71 TYR A C 1
ATOM 564 O O . TYR A 1 71 ? 1.912 11.200 -16.331 1.00 54.72 71 TYR A O 1
ATOM 572 N N . TYR A 1 72 ? 0.673 9.403 -16.901 1.00 46.66 72 TYR A N 1
ATOM 573 C CA . TYR A 1 72 ? 1.486 8.928 -18.034 1.00 46.66 72 TYR A CA 1
ATOM 574 C C . TYR A 1 72 ? 1.746 9.988 -19.134 1.00 46.66 72 TYR A C 1
ATOM 576 O O . TYR A 1 72 ? 2.448 9.733 -20.107 1.00 46.66 72 TYR A O 1
ATOM 584 N N . THR A 1 73 ? 1.244 11.211 -18.986 1.00 46.06 73 THR A N 1
ATOM 585 C CA . THR A 1 73 ? 1.479 12.320 -19.908 1.00 46.06 73 THR A CA 1
ATOM 586 C C . THR A 1 73 ? 1.850 13.606 -19.168 1.00 46.06 73 THR A C 1
ATOM 588 O O . THR A 1 73 ? 0.962 14.287 -18.659 1.00 46.06 73 THR A O 1
ATOM 591 N N . PRO A 1 74 ? 3.121 14.045 -19.232 1.00 44.59 74 PRO A N 1
ATOM 592 C CA . PRO A 1 74 ? 3.483 15.458 -19.231 1.00 44.59 74 PRO A CA 1
ATOM 593 C C . PRO A 1 74 ? 3.369 16.038 -20.653 1.00 44.59 74 PRO A C 1
ATOM 595 O O . PRO A 1 74 ? 4.205 16.824 -21.087 1.00 44.59 74 PRO A O 1
ATOM 598 N N . ARG A 1 75 ? 2.357 15.621 -21.419 1.00 40.66 75 ARG A N 1
ATOM 599 C CA . ARG A 1 75 ? 1.953 16.337 -22.625 1.00 40.66 75 ARG A CA 1
ATOM 600 C C . ARG A 1 75 ? 0.725 17.108 -22.205 1.00 40.66 75 ARG A C 1
ATOM 602 O O . ARG A 1 75 ? -0.221 16.496 -21.712 1.00 40.66 75 ARG A O 1
ATOM 609 N N . GLU A 1 76 ? 0.827 18.426 -22.301 1.00 44.19 76 GLU A N 1
ATOM 610 C CA . GLU A 1 76 ? -0.263 19.378 -22.145 1.00 44.19 76 GLU A CA 1
ATOM 611 C C . GLU A 1 76 ? -1.586 18.725 -22.531 1.00 44.19 76 GLU A C 1
ATOM 613 O O . GLU A 1 76 ? -1.660 18.027 -23.546 1.00 44.19 76 GLU A O 1
ATOM 618 N N . LEU A 1 77 ? -2.620 18.938 -21.718 1.00 45.25 77 LEU A N 1
ATOM 619 C CA . LEU A 1 77 ? -3.995 18.774 -22.159 1.00 45.25 77 LEU A CA 1
ATOM 620 C C . LEU A 1 77 ? -4.104 19.435 -23.541 1.00 45.25 77 LEU A C 1
ATOM 622 O O . LEU A 1 77 ? -4.274 20.649 -23.627 1.00 45.25 77 LEU A O 1
ATOM 626 N N . CYS A 1 78 ? -3.987 18.655 -24.624 1.00 42.84 78 CYS A N 1
ATOM 627 C CA . CYS A 1 78 ? -4.450 19.070 -25.935 1.00 42.84 78 CYS A CA 1
ATOM 628 C C . CYS A 1 78 ? -5.956 19.141 -25.726 1.00 42.84 78 CYS A C 1
ATOM 630 O O . CYS A 1 78 ? -6.667 18.139 -25.818 1.00 42.84 78 CYS A O 1
ATOM 632 N N . VAL A 1 79 ? -6.422 20.311 -25.289 1.00 47.50 79 VAL A N 1
ATOM 633 C CA . VAL A 1 79 ? -7.834 20.632 -25.238 1.00 47.50 79 VAL A CA 1
ATOM 634 C C . VAL A 1 79 ? -8.255 20.582 -26.693 1.00 47.50 79 VAL A C 1
ATOM 636 O O . VAL A 1 79 ? -8.003 21.511 -27.456 1.00 47.50 79 VAL A O 1
ATOM 639 N N . TRP A 1 80 ? -8.820 19.449 -27.094 1.00 38.84 80 TRP A N 1
ATOM 640 C CA . TRP A 1 80 ? -9.445 19.290 -28.391 1.00 38.84 80 TRP A CA 1
ATOM 641 C C . TRP A 1 80 ? -10.560 20.332 -28.484 1.00 38.84 80 TRP A C 1
ATOM 643 O O . TRP A 1 80 ? -11.643 20.151 -27.933 1.00 38.84 80 TRP A O 1
ATOM 653 N N . ARG A 1 81 ? -10.282 21.448 -29.154 1.00 50.22 81 ARG A N 1
ATOM 654 C CA . ARG A 1 81 ? -11.302 22.344 -29.692 1.00 50.22 81 ARG A CA 1
ATOM 655 C C . ARG A 1 81 ? -11.294 22.169 -31.199 1.00 50.22 81 ARG A C 1
ATOM 657 O O . ARG A 1 81 ? -10.233 22.173 -31.817 1.00 50.22 81 ARG A O 1
ATOM 664 N N . ASP A 1 82 ? -12.472 21.934 -31.762 1.00 52.22 82 ASP A N 1
ATOM 665 C CA . ASP A 1 82 ? -12.697 21.924 -33.211 1.00 52.22 82 ASP A CA 1
ATOM 666 C C . ASP A 1 82 ? -11.777 20.974 -34.006 1.00 52.22 82 ASP A C 1
ATOM 668 O O . ASP A 1 82 ? -11.314 21.278 -35.104 1.00 52.22 82 ASP A O 1
ATOM 672 N N . GLY A 1 83 ? -11.514 19.783 -33.454 1.00 54.72 83 GLY A N 1
ATOM 673 C CA . GLY A 1 83 ? -10.959 18.666 -34.223 1.00 54.72 83 GLY A CA 1
ATOM 674 C C . GLY A 1 83 ? -9.489 18.783 -34.647 1.00 54.72 83 GLY A C 1
ATOM 675 O O . GLY A 1 83 ? -9.072 18.016 -35.515 1.00 54.72 83 GLY A O 1
ATOM 676 N N . LYS A 1 84 ? -8.687 19.695 -34.074 1.00 49.84 84 LYS A N 1
ATOM 677 C CA . LYS A 1 84 ? -7.239 19.781 -34.353 1.00 49.84 84 LYS A CA 1
ATOM 678 C C . LYS A 1 84 ? -6.413 20.019 -33.082 1.00 49.84 84 LYS A C 1
ATOM 680 O O . LYS A 1 84 ? -6.712 20.918 -32.307 1.00 49.84 84 LYS A O 1
ATOM 685 N N . CYS A 1 85 ? -5.344 19.237 -32.903 1.00 48.12 85 CYS A N 1
ATOM 686 C CA . CYS A 1 85 ? -4.280 19.490 -31.917 1.00 48.12 85 CYS A CA 1
ATOM 687 C C . CYS A 1 85 ? -3.184 20.310 -32.641 1.00 48.12 85 CYS A C 1
ATOM 689 O O . CYS A 1 85 ? -2.789 19.915 -33.745 1.00 48.12 85 CYS A O 1
ATOM 691 N N . PRO A 1 86 ? -2.762 21.480 -32.122 1.00 51.44 86 PRO A N 1
ATOM 692 C CA . PRO A 1 86 ? -1.793 22.332 -32.809 1.00 51.44 86 PRO A CA 1
ATOM 693 C C . PRO A 1 86 ? -0.412 21.655 -32.869 1.00 51.44 86 PRO A C 1
ATOM 695 O O . PRO A 1 86 ? -0.042 20.947 -31.929 1.00 51.44 86 PRO A O 1
ATOM 698 N N . PRO A 1 87 ? 0.347 21.827 -33.967 1.00 53.47 87 PRO A N 1
ATOM 699 C CA . PRO A 1 87 ? 1.704 21.307 -34.052 1.00 53.47 87 PRO A CA 1
ATOM 700 C C . PRO A 1 87 ? 2.638 22.104 -33.132 1.00 53.47 87 PRO A C 1
ATOM 702 O O . PRO A 1 87 ? 2.477 23.314 -32.980 1.00 53.47 87 PRO A O 1
ATOM 705 N N . THR A 1 88 ? 3.577 21.377 -32.527 1.00 51.72 88 THR A N 1
ATOM 706 C CA . THR A 1 88 ? 4.687 21.869 -31.692 1.00 51.72 88 THR A CA 1
ATOM 707 C C . THR A 1 88 ? 5.537 22.917 -32.386 1.00 51.72 88 THR A C 1
ATOM 709 O O . THR A 1 88 ? 5.816 22.696 -33.589 1.00 51.72 88 THR A O 1
#

Foldseek 3Di:
DDPPPQVVCVVVPWAKDDKDDQPPVNQWIKIWIDDVPDIFIEIEGADPPDDPVVVVVCVVPGPYYHYDHDPPDPPPPQVDDPNDRDDD

Secondary structure (DSSP, 8-state):
--SSHHHHHHHTT-EEEEEPPPBGGGTEEEEEEEETTEEEEEEEE--S---HHHHHHHHHH-SEEEE-SPPS--S-----BTTBPPP-

pLDDT: mean 75.87, std 16.91, range [38.84, 94.44]